Protein AF-A0A2D8ABL8-F1 (afdb_monomer_lite)

Radius of gyration: 18.03 Å; chains: 1; bounding box: 54×37×44 Å

pLDDT: mean 76.48, std 22.26, range [27.64, 97.69]

Structure (mmCIF, N/CA/C/O backbone):
data_AF-A0A2D8ABL8-F1
#
_entry.id   AF-A0A2D8ABL8-F1
#
loop_
_atom_site.group_PDB
_atom_site.id
_atom_site.type_symbol
_atom_site.label_atom_id
_atom_site.label_alt_id
_atom_site.label_comp_id
_atom_site.label_asym_id
_atom_site.label_entity_id
_atom_site.label_seq_id
_atom_site.pdbx_PDB_ins_code
_atom_site.Cartn_x
_atom_site.Cartn_y
_atom_site.Cartn_z
_atom_site.occupancy
_atom_site.B_iso_or_equiv
_atom_site.auth_seq_id
_atom_site.auth_comp_id
_atom_site.auth_asym_id
_atom_site.auth_atom_id
_atom_site.pdbx_PDB_model_num
ATOM 1 N N . MET A 1 1 ? -38.623 -22.034 -26.836 1.00 38.09 1 MET A N 1
ATOM 2 C CA . MET A 1 1 ? -37.679 -22.675 -27.778 1.00 38.09 1 MET A CA 1
ATOM 3 C C . MET A 1 1 ? -36.487 -21.739 -27.942 1.00 38.09 1 MET A C 1
ATOM 5 O O . MET A 1 1 ? -36.683 -20.568 -28.228 1.00 38.09 1 MET A O 1
ATOM 9 N N . ARG A 1 2 ? -35.293 -22.227 -27.589 1.00 33.94 2 ARG A N 1
ATOM 10 C CA . ARG A 1 2 ? -34.013 -21.502 -27.510 1.00 33.94 2 ARG A CA 1
ATOM 11 C C . ARG A 1 2 ? -33.565 -20.959 -28.871 1.00 33.94 2 ARG A C 1
ATOM 13 O O . ARG A 1 2 ? -33.584 -21.723 -29.829 1.00 33.94 2 ARG A O 1
ATOM 20 N N . ARG A 1 3 ? -32.949 -19.770 -28.875 1.00 29.81 3 ARG A N 1
ATOM 21 C CA . ARG A 1 3 ? -31.550 -19.603 -29.320 1.00 29.81 3 ARG A CA 1
ATOM 22 C C . ARG A 1 3 ? -30.995 -18.260 -28.830 1.00 29.81 3 ARG A C 1
ATOM 24 O O . ARG A 1 3 ? -31.169 -17.234 -29.469 1.00 29.81 3 ARG A O 1
ATOM 31 N N . VAL A 1 4 ? -30.335 -18.288 -27.672 1.00 35.16 4 VAL A N 1
ATOM 32 C CA . VAL A 1 4 ? -29.324 -17.284 -27.325 1.00 35.16 4 VAL A CA 1
ATOM 33 C C . VAL A 1 4 ? -28.101 -17.661 -28.148 1.00 35.16 4 VAL A C 1
ATOM 35 O O . VAL A 1 4 ? -27.559 -18.756 -27.998 1.00 35.16 4 VAL A O 1
ATOM 38 N N . MET A 1 5 ? -27.765 -16.803 -29.101 1.00 30.88 5 MET A N 1
ATOM 39 C CA . MET A 1 5 ? -26.567 -16.897 -29.916 1.00 30.88 5 MET A CA 1
ATOM 40 C C . MET A 1 5 ? -25.397 -16.493 -29.018 1.00 30.88 5 MET A C 1
ATOM 42 O O . MET A 1 5 ? -25.282 -15.345 -28.605 1.00 30.88 5 MET A O 1
ATOM 46 N N . THR A 1 6 ? -24.605 -17.483 -28.620 1.00 40.62 6 THR A N 1
ATOM 47 C CA . THR A 1 6 ? -23.340 -17.314 -27.909 1.00 40.62 6 THR A CA 1
ATOM 48 C C . THR A 1 6 ? -22.343 -16.666 -28.862 1.00 40.62 6 THR A C 1
ATOM 50 O O . THR A 1 6 ? -21.884 -17.324 -29.796 1.00 40.62 6 THR A O 1
ATOM 53 N N . ASP A 1 7 ? -22.046 -15.391 -28.646 1.00 28.61 7 ASP A N 1
ATOM 54 C CA . ASP A 1 7 ? -20.970 -14.683 -29.335 1.00 28.61 7 ASP A CA 1
ATOM 55 C C . ASP A 1 7 ? -19.650 -14.914 -28.563 1.00 28.61 7 ASP A C 1
ATOM 57 O O . ASP A 1 7 ? -19.585 -14.576 -27.377 1.00 28.61 7 ASP A O 1
ATOM 61 N N . PRO A 1 8 ? -18.611 -15.541 -29.150 1.00 33.34 8 PRO A N 1
ATOM 62 C CA . PRO A 1 8 ? -17.385 -15.910 -28.440 1.00 33.34 8 PRO A CA 1
ATOM 63 C C . PRO A 1 8 ? -16.310 -14.803 -28.422 1.00 33.34 8 PRO A C 1
ATOM 65 O O . PRO A 1 8 ? -15.128 -15.095 -28.251 1.00 33.34 8 PRO A O 1
ATOM 68 N N . LEU A 1 9 ? -16.680 -13.527 -28.566 1.00 35.16 9 LEU A N 1
ATOM 69 C CA . LEU A 1 9 ? -15.717 -12.423 -28.713 1.00 35.16 9 LEU A CA 1
ATOM 70 C C . LEU A 1 9 ? -15.147 -11.833 -27.408 1.00 35.16 9 LEU A C 1
ATOM 72 O O . LEU A 1 9 ? -14.333 -10.917 -27.467 1.00 35.16 9 LEU A O 1
ATOM 76 N N . PHE A 1 10 ? -15.472 -12.385 -26.236 1.00 35.75 10 PHE A N 1
ATOM 77 C CA . PHE A 1 10 ? -14.812 -12.031 -24.966 1.00 35.75 10 PHE A CA 1
ATOM 78 C C . PHE A 1 10 ? -13.784 -13.090 -24.540 1.00 35.75 10 PHE A C 1
ATOM 80 O O . PHE A 1 10 ? -13.781 -13.592 -23.418 1.00 35.75 10 PHE A O 1
ATOM 87 N N . GLY A 1 11 ? -12.890 -13.446 -25.463 1.00 27.64 11 GLY A N 1
ATOM 88 C CA . GLY A 1 11 ? -11.658 -14.163 -25.152 1.00 27.64 11 GLY A CA 1
ATOM 89 C C . GLY A 1 11 ? -10.587 -13.188 -24.661 1.00 27.64 11 GLY A C 1
ATOM 90 O O . GLY A 1 11 ? -10.065 -12.408 -25.448 1.00 27.64 11 GLY A O 1
ATOM 91 N N . SER A 1 12 ? -10.282 -13.229 -23.361 1.00 38.25 12 SER A N 1
ATOM 92 C CA . SER A 1 12 ? -9.028 -12.769 -22.734 1.00 38.25 12 SER A CA 1
ATOM 93 C C . SER A 1 12 ? -8.327 -11.564 -23.388 1.00 38.25 12 SER A C 1
ATOM 95 O O . SER A 1 12 ? -7.265 -11.710 -24.000 1.00 38.25 12 SER A O 1
ATOM 97 N N . VAL A 1 13 ? -8.854 -10.354 -23.198 1.00 30.75 13 VAL A N 1
ATOM 98 C CA . VAL A 1 13 ? -8.038 -9.146 -23.381 1.00 30.75 13 VAL A CA 1
ATOM 99 C C . VAL A 1 13 ? -7.100 -9.059 -22.178 1.00 30.75 13 VAL A C 1
ATOM 101 O O . VAL A 1 13 ? -7.478 -8.576 -21.114 1.00 30.75 13 VAL A O 1
ATOM 104 N N . ARG A 1 14 ? -5.874 -9.574 -22.323 1.00 35.66 14 ARG A N 1
ATOM 105 C CA . ARG A 1 14 ? -4.778 -9.204 -21.421 1.00 35.66 14 ARG A CA 1
ATOM 106 C C . ARG A 1 14 ? -4.477 -7.731 -21.686 1.00 35.66 14 ARG A C 1
ATOM 108 O O . ARG A 1 14 ? -3.890 -7.404 -22.715 1.00 35.66 14 ARG A O 1
ATOM 115 N N . TYR A 1 15 ? -4.911 -6.846 -20.795 1.00 34.06 15 TYR A N 1
ATOM 116 C CA . TYR A 1 15 ? -4.364 -5.495 -20.760 1.00 34.06 15 TYR A CA 1
ATOM 117 C C . TYR A 1 15 ? -2.888 -5.603 -20.369 1.00 34.06 15 TYR A C 1
ATOM 119 O O . TYR A 1 15 ? -2.563 -6.129 -19.312 1.00 34.06 15 TYR A O 1
ATOM 127 N N . GLY A 1 16 ? -2.006 -5.161 -21.261 1.00 39.22 16 GLY A N 1
ATOM 128 C CA . GLY A 1 16 ? -0.570 -5.108 -21.022 1.00 39.22 16 GLY A CA 1
ATOM 129 C C . GLY A 1 16 ? 0.200 -4.997 -22.336 1.00 39.22 16 GLY A C 1
ATOM 130 O O . GLY A 1 16 ? 0.408 -6.021 -22.992 1.00 39.22 16 GLY A O 1
ATOM 131 N N . PRO A 1 17 ? 0.619 -3.795 -22.776 1.00 38.62 17 PRO A N 1
ATOM 132 C CA . PRO A 1 17 ? 1.622 -3.710 -23.828 1.00 38.62 17 PRO A CA 1
ATOM 133 C C . PRO A 1 17 ? 2.875 -4.458 -23.353 1.00 38.62 17 PRO A C 1
ATOM 135 O O . PRO A 1 17 ? 3.356 -4.213 -22.251 1.00 38.62 17 PRO A O 1
ATOM 138 N N . LYS A 1 18 ? 3.422 -5.368 -24.171 1.00 42.59 18 LYS A N 1
ATOM 139 C CA . LYS A 1 18 ? 4.787 -5.874 -23.958 1.00 42.59 18 LYS A CA 1
ATOM 140 C C . LYS A 1 18 ? 5.743 -4.695 -24.139 1.00 42.59 18 LYS A C 1
ATOM 142 O O . LYS A 1 18 ? 6.150 -4.386 -25.257 1.00 42.59 18 LYS A O 1
ATOM 147 N N . LEU A 1 19 ? 6.038 -4.000 -23.049 1.00 48.97 19 LEU A N 1
ATOM 148 C CA . LEU A 1 19 ? 6.975 -2.889 -23.026 1.00 48.97 19 LEU A CA 1
ATOM 149 C C . LEU A 1 19 ? 8.398 -3.454 -22.991 1.00 48.97 19 LEU A C 1
ATOM 151 O O . LEU A 1 19 ? 8.711 -4.348 -22.205 1.00 48.97 19 LEU A O 1
ATOM 155 N N . ASN A 1 20 ? 9.265 -2.931 -23.856 1.00 43.19 20 ASN A N 1
ATOM 156 C CA . ASN A 1 20 ? 10.706 -3.169 -23.776 1.00 43.19 20 ASN A CA 1
ATOM 157 C C . ASN A 1 20 ? 11.275 -2.552 -22.472 1.00 43.19 20 ASN A C 1
ATOM 159 O O . ASN A 1 20 ? 10.614 -1.699 -21.880 1.00 43.19 20 ASN A O 1
ATOM 163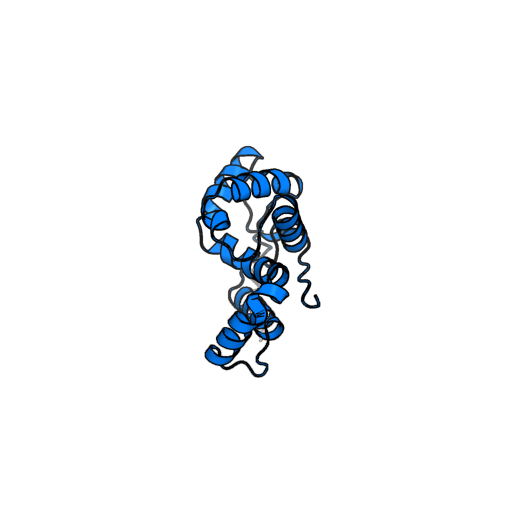 N N . PRO A 1 21 ? 12.489 -2.922 -22.019 1.00 48.53 21 PRO A N 1
ATOM 164 C CA . PRO A 1 21 ? 13.029 -2.458 -20.733 1.00 48.53 21 PRO A CA 1
ATOM 165 C C . PRO A 1 21 ? 13.010 -0.925 -20.565 1.00 48.53 21 PRO A C 1
ATOM 167 O O . PRO A 1 21 ? 12.605 -0.414 -19.527 1.00 48.53 21 PRO A O 1
ATOM 170 N N . GLY A 1 22 ? 13.332 -0.171 -21.626 1.00 44.53 22 GLY A N 1
ATOM 171 C CA . GLY A 1 22 ? 13.246 1.298 -21.616 1.00 44.53 22 GLY A CA 1
ATOM 172 C C . GLY A 1 22 ? 11.815 1.856 -21.646 1.00 44.53 22 GLY A C 1
ATOM 173 O O . GLY A 1 22 ? 11.548 2.910 -21.078 1.00 44.53 22 GLY A O 1
ATOM 174 N N . GLY A 1 23 ? 10.872 1.149 -22.270 1.00 50.97 23 GLY A N 1
ATOM 175 C CA . GLY A 1 23 ? 9.453 1.502 -22.295 1.00 50.97 23 GLY A CA 1
ATOM 176 C C . GLY A 1 23 ? 8.754 1.221 -20.970 1.00 50.97 23 GLY A C 1
ATOM 177 O O . GLY A 1 23 ? 7.825 1.944 -20.626 1.00 50.97 23 GLY A O 1
ATOM 178 N N . GLN A 1 24 ? 9.227 0.236 -20.199 1.00 57.16 24 GLN A N 1
ATOM 179 C CA . GLN A 1 24 ? 8.778 0.013 -18.825 1.00 57.16 24 GLN A CA 1
ATOM 180 C C . GLN A 1 24 ? 9.186 1.189 -17.946 1.00 57.16 24 GLN A C 1
ATOM 182 O O . GLN A 1 24 ? 8.322 1.743 -17.287 1.00 57.16 24 GLN A O 1
ATOM 187 N N . ALA A 1 25 ? 10.438 1.653 -18.005 1.00 51.00 25 ALA A N 1
ATOM 188 C CA . ALA A 1 25 ? 10.886 2.815 -17.231 1.00 51.00 25 ALA A CA 1
ATOM 189 C C . ALA A 1 25 ? 10.092 4.102 -17.549 1.00 51.00 25 ALA A C 1
ATOM 191 O O . ALA A 1 25 ? 9.710 4.832 -16.637 1.00 51.00 25 ALA A O 1
ATOM 192 N N . VAL A 1 26 ? 9.778 4.358 -18.826 1.00 49.84 26 VAL A N 1
ATOM 193 C CA . VAL A 1 26 ? 8.962 5.517 -19.247 1.00 49.84 26 VAL A CA 1
ATOM 194 C C . VAL A 1 26 ? 7.490 5.355 -18.860 1.00 49.84 26 VAL A C 1
ATOM 196 O O . VAL A 1 26 ? 6.877 6.299 -18.360 1.00 49.84 26 VAL A O 1
ATOM 199 N N . PHE A 1 27 ? 6.915 4.161 -19.047 1.00 54.91 27 PHE A N 1
ATOM 200 C CA . PHE A 1 27 ? 5.570 3.850 -18.565 1.00 54.91 27 PHE A CA 1
ATOM 201 C C . PHE A 1 27 ? 5.499 3.972 -17.050 1.00 54.91 27 PHE A C 1
ATOM 203 O O . PHE A 1 27 ? 4.513 4.483 -16.560 1.00 54.91 27 PHE A O 1
ATOM 210 N N . LEU A 1 28 ? 6.540 3.577 -16.320 1.00 54.53 28 LEU A N 1
ATOM 211 C CA . LEU A 1 28 ? 6.632 3.681 -14.872 1.00 54.53 28 LEU A CA 1
ATOM 212 C C . LEU A 1 28 ? 6.760 5.127 -14.419 1.00 54.53 28 LEU A C 1
ATOM 214 O O . LEU A 1 28 ? 5.986 5.508 -13.560 1.00 54.53 28 LEU A O 1
ATOM 218 N N . GLN A 1 29 ? 7.616 5.963 -15.015 1.00 51.84 29 GLN A N 1
ATOM 219 C CA . GLN A 1 29 ? 7.607 7.403 -14.713 1.00 51.84 29 GLN A CA 1
ATOM 220 C C . GLN A 1 29 ? 6.221 8.007 -14.959 1.00 51.84 29 GLN A C 1
ATOM 222 O O . GLN A 1 29 ? 5.671 8.684 -14.096 1.00 51.84 29 GLN A O 1
ATOM 227 N N . SER A 1 30 ? 5.607 7.703 -16.105 1.00 44.38 30 SER A N 1
ATOM 228 C CA . SER A 1 30 ? 4.255 8.173 -16.403 1.00 44.38 30 SER A CA 1
ATOM 229 C C . SER A 1 30 ? 3.212 7.582 -15.449 1.00 44.38 30 SER A C 1
ATOM 231 O O . SER A 1 30 ? 2.278 8.283 -15.083 1.00 44.38 30 SER A O 1
ATOM 233 N N . ALA A 1 31 ? 3.345 6.318 -15.047 1.00 51.06 31 ALA A N 1
ATOM 234 C CA . ALA A 1 31 ? 2.373 5.595 -14.242 1.00 51.06 31 ALA A CA 1
ATOM 235 C C . ALA A 1 31 ? 2.466 5.984 -12.768 1.00 51.06 31 ALA A C 1
ATOM 237 O O . ALA A 1 31 ? 1.418 6.176 -12.162 1.00 51.06 31 ALA A O 1
ATOM 238 N N . TYR A 1 32 ? 3.675 6.174 -12.232 1.00 49.47 32 TYR A N 1
ATOM 239 C CA . TYR A 1 32 ? 3.947 6.743 -10.908 1.00 49.47 32 TYR A CA 1
ATOM 240 C C . TYR A 1 32 ? 3.333 8.140 -10.763 1.00 49.47 32 TYR A C 1
ATOM 242 O O . TYR A 1 32 ? 2.785 8.460 -9.714 1.00 49.47 32 TYR A O 1
ATOM 250 N N . HIS A 1 33 ? 3.323 8.938 -11.838 1.00 49.97 33 HIS A N 1
ATOM 251 C CA . HIS A 1 33 ? 2.598 10.212 -11.876 1.00 49.97 33 HIS A CA 1
ATOM 252 C C . HIS A 1 33 ? 1.084 10.073 -12.149 1.00 49.97 33 HIS A C 1
ATOM 254 O O . HIS A 1 33 ? 0.349 11.051 -12.021 1.00 49.97 33 HIS A O 1
ATOM 260 N N . THR A 1 34 ? 0.578 8.890 -12.520 1.00 64.38 34 THR A N 1
ATOM 261 C CA . THR A 1 34 ? -0.860 8.657 -12.760 1.00 64.38 34 THR A CA 1
ATOM 262 C C . THR A 1 34 ? -1.546 7.965 -11.579 1.00 64.38 34 THR A C 1
ATOM 264 O O . THR A 1 34 ? -0.951 7.197 -10.829 1.00 64.38 34 THR A O 1
ATOM 267 N N . GLY A 1 35 ? -2.862 8.152 -11.452 1.00 73.31 35 GLY A N 1
ATOM 268 C CA . GLY A 1 35 ? -3.653 7.531 -10.383 1.00 73.31 35 GLY A CA 1
ATOM 269 C C . GLY A 1 35 ? -3.670 5.993 -10.377 1.00 73.31 35 GLY A C 1
ATOM 270 O O . GLY A 1 35 ? -3.987 5.409 -9.343 1.00 73.31 35 GLY A O 1
ATOM 271 N N . LEU A 1 36 ? -3.318 5.323 -11.484 1.00 82.81 36 LEU A N 1
ATOM 272 C CA . LEU A 1 36 ? -3.388 3.860 -11.578 1.00 82.81 36 LEU A CA 1
ATOM 273 C C . LEU A 1 36 ? -2.285 3.164 -10.770 1.00 82.81 36 LEU A C 1
ATOM 275 O O . LEU A 1 36 ? -2.592 2.246 -10.012 1.00 82.81 36 LEU A O 1
ATOM 279 N N . ALA A 1 37 ? -1.024 3.600 -10.882 1.00 81.25 37 ALA A N 1
ATOM 280 C CA . ALA A 1 37 ? 0.054 3.000 -10.089 1.00 81.25 37 ALA A CA 1
ATOM 281 C C . ALA A 1 37 ? -0.180 3.231 -8.594 1.00 81.25 37 ALA A C 1
ATOM 283 O O . ALA A 1 37 ? -0.045 2.302 -7.801 1.00 81.25 37 ALA A O 1
ATOM 284 N N . ASN A 1 38 ? -0.638 4.433 -8.228 1.00 82.81 38 ASN A N 1
ATOM 285 C CA . ASN A 1 38 ? -1.015 4.751 -6.854 1.00 82.81 38 ASN A CA 1
ATOM 286 C C . ASN A 1 38 ? -2.120 3.821 -6.346 1.00 82.81 38 ASN A C 1
ATOM 288 O O . ASN A 1 38 ? -2.000 3.282 -5.250 1.00 82.81 38 ASN A O 1
ATOM 292 N N . ALA A 1 39 ? -3.155 3.556 -7.147 1.00 89.00 39 ALA A N 1
ATOM 293 C CA . ALA A 1 39 ? -4.216 2.630 -6.759 1.00 89.00 39 ALA A CA 1
ATOM 294 C C . ALA A 1 39 ? -3.709 1.190 -6.547 1.00 89.00 39 ALA A C 1
ATOM 296 O O . ALA A 1 39 ? -4.173 0.504 -5.635 1.00 89.00 39 ALA A O 1
ATOM 297 N N . VAL A 1 40 ? -2.742 0.725 -7.346 1.00 91.56 40 VAL A N 1
ATOM 298 C CA . VAL A 1 40 ? -2.143 -0.609 -7.169 1.00 91.56 40 VAL A CA 1
ATOM 299 C C . VAL A 1 40 ? -1.2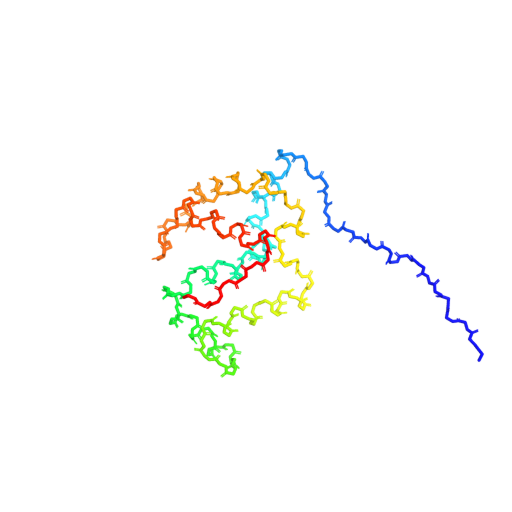19 -0.658 -5.951 1.00 91.56 40 VAL A C 1
ATOM 301 O O . VAL A 1 40 ? -1.302 -1.603 -5.171 1.00 91.56 40 VAL A O 1
ATOM 304 N N . LEU A 1 41 ? -0.380 0.356 -5.743 1.00 90.88 41 LEU A N 1
ATOM 305 C CA . LEU A 1 41 ? 0.634 0.365 -4.685 1.00 90.88 41 LEU A CA 1
ATOM 306 C C . LEU A 1 41 ? 0.079 0.701 -3.293 1.00 90.88 41 LEU A C 1
ATOM 308 O O . LEU A 1 41 ? 0.633 0.236 -2.295 1.00 90.88 41 LEU A O 1
ATOM 312 N N . LEU A 1 42 ? -1.006 1.477 -3.206 1.00 92.31 42 LEU A N 1
ATOM 313 C CA . LEU A 1 42 ? -1.498 2.044 -1.946 1.00 92.31 42 LEU A CA 1
ATOM 314 C C . LEU A 1 42 ? -1.714 1.005 -0.826 1.00 92.31 42 LEU A C 1
ATOM 316 O O . LEU A 1 42 ? -1.207 1.247 0.270 1.00 92.31 42 LEU A O 1
ATOM 320 N N . PRO A 1 43 ? -2.362 -0.161 -1.043 1.00 95.00 43 PRO A N 1
ATOM 321 C CA . PRO A 1 43 ? -2.533 -1.152 0.025 1.00 95.00 43 PRO A CA 1
ATOM 322 C C . PRO A 1 43 ? -1.204 -1.660 0.598 1.00 95.00 43 PRO A C 1
ATOM 324 O O . PRO A 1 43 ? -1.080 -1.841 1.806 1.00 95.00 43 PRO A O 1
ATOM 327 N N . TYR A 1 44 ? -0.190 -1.836 -0.254 1.00 94.81 44 TYR A N 1
ATOM 328 C CA . TYR A 1 44 ? 1.131 -2.328 0.146 1.00 94.81 44 TYR A CA 1
ATOM 329 C C . TYR A 1 44 ? 1.926 -1.268 0.912 1.00 94.81 44 TYR A C 1
ATOM 331 O O . TYR A 1 44 ? 2.577 -1.583 1.907 1.00 94.81 44 TYR A O 1
ATOM 339 N N . VAL A 1 45 ? 1.836 -0.004 0.487 1.00 91.69 45 VAL A N 1
ATOM 340 C CA . VAL A 1 45 ? 2.469 1.129 1.180 1.00 91.69 45 VAL A CA 1
ATOM 341 C C . VAL A 1 45 ? 1.853 1.333 2.563 1.00 91.69 45 VAL A C 1
ATOM 343 O O . VAL A 1 45 ? 2.581 1.530 3.535 1.00 91.69 45 VAL A O 1
ATOM 346 N N . LEU A 1 46 ? 0.522 1.285 2.666 1.00 92.88 46 LEU A N 1
ATOM 347 C CA . LEU A 1 46 ? -0.172 1.443 3.944 1.00 92.88 46 LEU A CA 1
ATOM 348 C C . LEU A 1 46 ? 0.127 0.285 4.892 1.00 92.88 46 LEU A C 1
ATOM 350 O O . LEU A 1 46 ? 0.389 0.537 6.061 1.00 92.88 46 LEU A O 1
ATOM 354 N N . ALA A 1 47 ? 0.167 -0.950 4.386 1.00 93.56 47 ALA A N 1
ATOM 355 C CA . ALA A 1 47 ? 0.578 -2.115 5.164 1.00 93.56 47 ALA A CA 1
ATOM 356 C C . ALA A 1 47 ? 2.011 -1.969 5.698 1.00 93.56 47 ALA A C 1
ATOM 358 O O . ALA A 1 47 ? 2.243 -2.152 6.887 1.00 93.56 47 ALA A O 1
ATOM 359 N N . PHE A 1 48 ? 2.960 -1.548 4.854 1.00 91.25 48 PHE A N 1
ATOM 360 C CA . PHE A 1 48 ? 4.348 -1.323 5.271 1.00 91.25 48 PHE A CA 1
ATOM 361 C C . PHE A 1 48 ? 4.476 -0.238 6.351 1.00 91.25 48 PHE A C 1
ATOM 363 O O . PHE A 1 48 ? 5.280 -0.362 7.270 1.00 91.25 48 PHE A O 1
ATOM 370 N N . LYS A 1 49 ? 3.691 0.841 6.248 1.00 89.88 49 LYS A N 1
ATOM 371 C CA . LYS A 1 49 ? 3.758 1.979 7.178 1.00 89.88 49 LYS A CA 1
ATOM 372 C C . LYS A 1 49 ? 2.838 1.835 8.388 1.00 89.88 49 LYS A C 1
ATOM 374 O O . LYS A 1 49 ? 2.897 2.702 9.259 1.00 89.88 49 LYS A O 1
ATOM 379 N N . ARG A 1 50 ? 1.999 0.794 8.442 1.00 91.00 50 ARG A N 1
ATOM 380 C CA . ARG A 1 50 ? 0.837 0.685 9.336 1.00 91.00 50 ARG A CA 1
ATOM 381 C C . ARG A 1 50 ? 1.168 1.064 10.776 1.00 91.00 50 ARG A C 1
ATOM 383 O O . ARG A 1 50 ? 0.584 2.014 11.287 1.00 91.00 50 ARG A O 1
ATOM 390 N N . ALA A 1 51 ? 2.163 0.410 11.376 1.00 90.19 51 ALA A N 1
ATOM 391 C CA . ALA A 1 51 ? 2.569 0.649 12.761 1.00 90.19 51 ALA A CA 1
ATOM 392 C C . ALA A 1 51 ? 2.871 2.130 13.075 1.00 90.19 51 ALA A C 1
ATOM 394 O O . ALA A 1 51 ? 2.574 2.609 14.165 1.00 90.19 51 ALA A O 1
ATOM 395 N N . ALA A 1 52 ? 3.414 2.884 12.114 1.00 90.12 52 ALA A N 1
ATOM 396 C CA . ALA A 1 52 ? 3.755 4.295 12.287 1.00 90.12 52 ALA A CA 1
ATOM 397 C C . ALA A 1 52 ? 2.595 5.264 11.989 1.00 90.12 52 ALA A C 1
ATOM 399 O O . ALA A 1 52 ? 2.690 6.449 12.314 1.00 90.12 52 ALA A O 1
ATOM 400 N N . ILE A 1 53 ? 1.523 4.802 11.337 1.00 91.06 53 ILE A N 1
ATOM 401 C CA . ILE A 1 53 ? 0.379 5.639 10.935 1.00 91.06 53 ILE A CA 1
ATOM 402 C C . ILE A 1 53 ? -0.967 5.122 11.453 1.00 91.06 53 ILE A C 1
ATOM 404 O O . ILE A 1 53 ? -2.002 5.617 11.009 1.00 91.06 53 ILE A O 1
ATOM 408 N N . GLU A 1 54 ? -0.973 4.167 12.385 1.00 94.19 54 GLU A N 1
ATOM 409 C CA . GLU A 1 54 ? -2.190 3.488 12.848 1.00 94.19 54 GLU A CA 1
ATOM 410 C C . GLU A 1 54 ? -3.248 4.483 13.341 1.00 94.19 54 GLU A C 1
ATOM 412 O O . GLU A 1 54 ? -4.390 4.416 12.910 1.00 94.19 54 GLU A O 1
ATOM 417 N N . GLU A 1 55 ? -2.867 5.492 14.130 1.00 94.56 55 GLU A N 1
ATOM 418 C CA . GLU A 1 55 ? -3.795 6.528 14.613 1.00 94.56 55 GLU A CA 1
ATOM 419 C C . GLU A 1 55 ? -4.472 7.304 13.463 1.00 94.56 55 GLU A C 1
ATOM 421 O O . GLU A 1 55 ? -5.678 7.586 13.483 1.00 94.56 55 GLU A O 1
ATOM 426 N N . LYS A 1 56 ? -3.712 7.609 12.403 1.00 94.69 56 LYS A N 1
ATOM 427 C CA . LYS A 1 56 ? -4.248 8.262 11.201 1.00 94.69 56 LYS A CA 1
ATOM 428 C C . LYS A 1 56 ? -5.199 7.329 10.457 1.00 94.69 56 LYS A C 1
ATOM 430 O O . LYS A 1 56 ? -6.243 7.778 9.988 1.00 94.69 56 LYS A O 1
ATOM 435 N N . LEU A 1 57 ? -4.869 6.042 10.365 1.00 95.62 57 LEU A N 1
ATOM 436 C CA . LEU A 1 57 ? -5.738 5.052 9.733 1.00 95.62 57 LEU A CA 1
ATOM 437 C C . LEU A 1 57 ? -7.018 4.812 10.542 1.00 95.62 57 LEU A C 1
ATOM 439 O O . LEU A 1 57 ? -8.089 4.776 9.951 1.00 95.62 57 LEU A O 1
ATOM 443 N N . THR A 1 58 ? -6.956 4.770 11.873 1.00 96.50 58 THR A N 1
ATOM 444 C CA . THR A 1 58 ? -8.135 4.734 12.755 1.00 96.50 58 THR A CA 1
ATOM 445 C C . THR A 1 58 ? -9.047 5.941 12.530 1.00 96.50 58 THR A C 1
ATOM 447 O O . THR A 1 58 ? -10.275 5.806 12.465 1.00 96.50 58 THR A O 1
ATOM 450 N N . THR A 1 59 ? -8.462 7.127 12.342 1.00 97.50 59 THR A N 1
ATOM 451 C CA . THR A 1 59 ? -9.221 8.333 11.982 1.00 97.50 59 THR A CA 1
ATOM 452 C C . THR A 1 59 ? -9.920 8.155 10.632 1.00 97.50 59 THR A C 1
ATOM 454 O O . THR A 1 59 ? -11.120 8.407 10.517 1.00 97.50 59 THR A O 1
ATOM 457 N N . ILE A 1 60 ? -9.212 7.645 9.620 1.00 97.25 60 ILE A N 1
ATOM 458 C CA . ILE A 1 60 ? -9.780 7.355 8.294 1.00 97.25 60 ILE A CA 1
ATOM 459 C C . ILE A 1 60 ? -10.897 6.302 8.382 1.00 97.25 60 ILE A C 1
ATOM 461 O O . ILE A 1 60 ? -11.966 6.511 7.816 1.00 97.25 60 ILE A O 1
ATOM 465 N N . ALA A 1 61 ? -10.711 5.214 9.132 1.00 97.62 61 ALA A N 1
ATOM 466 C CA . ALA A 1 61 ? -11.728 4.180 9.346 1.00 97.62 61 ALA A CA 1
ATOM 467 C C . ALA A 1 61 ? -12.997 4.742 10.008 1.00 97.62 61 ALA A C 1
ATOM 469 O O . ALA A 1 61 ? -14.126 4.337 9.706 1.00 97.62 61 ALA A O 1
ATOM 470 N N . SER A 1 62 ? -12.824 5.711 10.908 1.00 96.94 62 SER A N 1
ATOM 471 C CA . SER A 1 62 ? -13.928 6.433 11.539 1.00 96.94 62 SER A CA 1
ATOM 472 C C . SER A 1 62 ? -14.688 7.285 10.526 1.00 96.94 62 SER A C 1
ATOM 474 O O . SER A 1 62 ? -15.908 7.158 10.439 1.00 96.94 62 SER A O 1
ATOM 476 N N . LEU A 1 63 ? -13.975 8.060 9.704 1.00 97.69 63 LEU A N 1
ATOM 477 C CA . LEU A 1 63 ? -14.556 8.901 8.651 1.00 97.69 63 LEU A CA 1
ATOM 478 C C . LEU A 1 63 ? -15.273 8.094 7.561 1.00 97.69 63 LEU A C 1
ATOM 480 O O . LEU A 1 63 ? -16.334 8.497 7.095 1.00 97.69 63 LEU A O 1
ATOM 484 N N . LEU A 1 64 ? -14.726 6.938 7.186 1.00 96.75 64 LEU A N 1
ATOM 485 C CA . LEU A 1 64 ? -15.336 6.007 6.232 1.00 96.75 64 LEU A CA 1
ATOM 486 C C . LEU A 1 64 ? -16.494 5.196 6.835 1.00 96.75 64 LEU A C 1
ATOM 488 O O . LEU A 1 64 ? -17.114 4.398 6.135 1.00 96.75 64 LEU A O 1
ATOM 492 N N . ASN A 1 65 ? -16.785 5.385 8.125 1.00 97.38 65 ASN A N 1
ATOM 493 C CA . ASN A 1 65 ? -17.794 4.646 8.872 1.00 97.38 65 ASN A CA 1
ATOM 494 C C . ASN A 1 65 ? -17.640 3.111 8.774 1.00 97.38 65 ASN A C 1
ATOM 496 O O . ASN A 1 65 ? -18.626 2.384 8.668 1.00 97.38 65 ASN A O 1
ATOM 500 N N . LEU A 1 66 ? -16.398 2.613 8.817 1.00 97.44 66 LEU A N 1
ATOM 501 C CA . LEU A 1 66 ? -16.119 1.172 8.796 1.00 97.44 66 LEU A CA 1
ATOM 502 C C . LEU A 1 66 ? -16.546 0.498 10.115 1.00 97.44 66 LEU A C 1
ATOM 504 O O . LEU A 1 66 ? -16.519 1.168 11.148 1.00 97.44 66 LEU A O 1
ATOM 508 N N . PRO A 1 67 ? -16.925 -0.792 10.122 1.00 96.06 67 PRO A N 1
ATOM 509 C CA . PRO A 1 67 ? -17.276 -1.497 11.359 1.00 96.06 67 PRO A CA 1
ATOM 510 C C . PRO A 1 67 ? -16.125 -1.497 12.371 1.00 96.06 67 PRO A C 1
ATOM 512 O O . PRO A 1 67 ? -16.304 -1.085 13.514 1.00 96.06 67 PRO A O 1
ATOM 515 N N . GLU A 1 68 ? -14.934 -1.864 11.903 1.00 96.50 68 GLU A N 1
ATOM 516 C CA . GLU A 1 68 ? -13.699 -1.837 12.679 1.00 96.50 68 GLU A CA 1
ATOM 517 C C . GLU A 1 68 ? -12.965 -0.506 12.473 1.00 96.50 68 GLU A C 1
ATOM 519 O O . GLU A 1 68 ? -12.967 0.063 11.375 1.00 96.50 68 GLU A O 1
ATOM 524 N N . LYS A 1 69 ? -12.346 0.013 13.540 1.00 95.12 69 LYS A N 1
ATOM 525 C CA . LYS A 1 69 ? -11.676 1.327 13.561 1.00 95.12 69 LYS A CA 1
ATOM 526 C C . LYS A 1 69 ? -10.154 1.205 13.643 1.00 95.12 69 LYS A C 1
ATOM 528 O O . LYS A 1 69 ? -9.506 1.945 14.380 1.00 95.12 69 LYS A O 1
ATOM 533 N N . ASP A 1 70 ? -9.584 0.278 12.887 1.00 94.94 70 ASP A N 1
ATOM 534 C CA . ASP A 1 70 ? -8.144 0.031 12.839 1.00 94.94 70 ASP A CA 1
ATOM 535 C C . ASP A 1 70 ? -7.579 0.159 11.414 1.00 94.94 70 ASP A C 1
ATOM 537 O O . ASP A 1 70 ? -8.308 0.326 10.428 1.00 94.94 70 ASP A O 1
ATOM 541 N N . GLY A 1 71 ? -6.252 0.124 11.300 1.00 94.06 71 GLY A N 1
ATOM 542 C CA . GLY A 1 71 ? -5.573 0.224 10.014 1.00 94.06 71 GLY A CA 1
ATOM 543 C C . GLY A 1 71 ? -5.816 -0.966 9.090 1.00 94.06 71 GLY A C 1
ATOM 544 O O . GLY A 1 71 ? -5.884 -0.783 7.871 1.00 94.06 71 GLY A O 1
ATOM 545 N N . ALA A 1 72 ? -6.013 -2.165 9.645 1.00 94.88 72 ALA A N 1
ATOM 546 C CA . ALA A 1 72 ? -6.320 -3.358 8.861 1.00 94.88 72 ALA A CA 1
ATOM 547 C C . ALA A 1 72 ? -7.648 -3.203 8.108 1.00 94.88 72 ALA A C 1
ATOM 549 O O . ALA A 1 72 ? -7.716 -3.507 6.915 1.00 94.88 72 ALA A O 1
ATOM 550 N N . ALA A 1 73 ? -8.671 -2.652 8.763 1.00 96.06 73 ALA A N 1
ATOM 551 C CA . ALA A 1 73 ? -9.972 -2.386 8.167 1.00 96.06 73 ALA A CA 1
ATOM 552 C C . ALA A 1 73 ? -9.883 -1.421 6.978 1.00 96.06 73 ALA A C 1
ATOM 554 O O . ALA A 1 73 ? -10.526 -1.643 5.950 1.00 96.06 73 ALA A O 1
ATOM 555 N N . VAL A 1 74 ? -9.050 -0.376 7.074 1.00 97.19 74 VAL A N 1
ATOM 556 C CA . VAL A 1 74 ? -8.826 0.567 5.964 1.00 97.19 74 VAL A CA 1
ATOM 557 C C . VAL A 1 74 ? -8.136 -0.120 4.790 1.00 97.19 74 VAL A C 1
ATOM 559 O O . VAL A 1 74 ? -8.568 0.036 3.649 1.00 97.19 74 VAL A O 1
ATOM 562 N N . ILE A 1 75 ? -7.081 -0.897 5.047 1.00 96.44 75 ILE A N 1
ATOM 563 C CA . ILE A 1 75 ? -6.341 -1.611 3.996 1.00 96.44 75 ILE A CA 1
ATOM 564 C C . ILE A 1 75 ? -7.255 -2.616 3.283 1.00 96.44 75 ILE A C 1
ATOM 566 O O . ILE A 1 75 ? -7.245 -2.691 2.049 1.00 96.44 75 ILE A O 1
ATOM 570 N N . LEU A 1 76 ? -8.084 -3.343 4.038 1.00 96.06 76 LEU A N 1
ATOM 571 C CA . LEU A 1 76 ? -9.089 -4.246 3.486 1.00 96.06 76 LEU A CA 1
ATOM 572 C C . LEU A 1 76 ? -10.095 -3.482 2.619 1.00 96.06 76 LEU A C 1
ATOM 574 O O . LEU A 1 76 ? -10.301 -3.842 1.462 1.00 96.06 76 LEU A O 1
ATOM 578 N N . TRP A 1 77 ? -10.651 -2.382 3.133 1.00 97.25 77 TRP A N 1
ATOM 579 C CA . TRP A 1 77 ? -11.608 -1.555 2.400 1.00 97.25 77 TRP A CA 1
ATOM 580 C C . TRP A 1 77 ? -11.032 -1.017 1.080 1.00 97.25 77 TRP A C 1
ATOM 582 O O . TRP A 1 77 ? -11.701 -1.087 0.049 1.00 97.25 77 TRP A O 1
ATOM 592 N N . ILE A 1 78 ? -9.778 -0.543 1.068 1.00 95.94 78 ILE A N 1
ATOM 593 C CA . ILE A 1 78 ? -9.100 -0.087 -0.160 1.00 95.94 78 ILE A CA 1
ATOM 594 C C . ILE A 1 78 ? -8.906 -1.256 -1.133 1.00 95.94 78 ILE A C 1
ATOM 596 O O . ILE A 1 78 ? -9.121 -1.100 -2.336 1.00 95.94 78 ILE A O 1
ATOM 600 N N . THR A 1 79 ? -8.522 -2.431 -0.632 1.00 95.06 79 THR A N 1
ATOM 601 C CA . THR A 1 79 ? -8.318 -3.628 -1.461 1.00 95.06 79 THR A CA 1
ATOM 602 C C . THR A 1 79 ? -9.625 -4.074 -2.122 1.00 95.06 79 THR A C 1
ATOM 604 O O . THR A 1 79 ? -9.651 -4.368 -3.320 1.00 95.06 79 THR A O 1
ATOM 607 N N . GLU A 1 80 ? -10.733 -4.051 -1.380 1.00 95.44 80 GLU A N 1
ATOM 608 C CA . GLU A 1 80 ? -12.067 -4.322 -1.915 1.00 95.44 80 GLU A CA 1
ATOM 609 C C . GLU A 1 80 ? -12.528 -3.253 -2.910 1.00 95.44 80 GLU A C 1
ATOM 611 O O . GLU A 1 80 ? -13.096 -3.587 -3.951 1.00 95.44 80 GLU A O 1
ATOM 616 N N . LEU A 1 81 ? -12.289 -1.971 -2.614 1.00 95.12 81 LEU A N 1
ATOM 617 C CA . LEU A 1 81 ? -12.614 -0.866 -3.516 1.00 95.12 81 LEU A CA 1
ATOM 618 C C . LEU A 1 81 ? -11.882 -1.027 -4.849 1.00 95.12 81 LEU A C 1
ATOM 620 O O . LEU A 1 81 ? -12.501 -0.938 -5.907 1.00 95.12 81 LEU A O 1
ATOM 624 N N . ARG A 1 82 ? -10.583 -1.327 -4.801 1.00 93.94 82 ARG A N 1
ATOM 625 C CA . ARG A 1 82 ? -9.757 -1.580 -5.983 1.00 93.94 82 ARG A CA 1
ATOM 626 C C . ARG A 1 82 ? -10.328 -2.715 -6.838 1.00 93.94 82 ARG A C 1
ATOM 628 O O . ARG A 1 82 ? -10.467 -2.554 -8.048 1.00 93.94 82 ARG A O 1
ATOM 635 N N . SER A 1 83 ? -10.727 -3.818 -6.200 1.00 93.31 83 SER A N 1
ATOM 636 C CA . SER A 1 83 ? -11.366 -4.961 -6.866 1.00 93.31 83 SER A CA 1
ATOM 637 C C . SER A 1 83 ? -12.694 -4.579 -7.538 1.00 93.31 83 SER A C 1
ATOM 639 O O . SER A 1 83 ? -12.907 -4.888 -8.710 1.00 93.31 83 SER A O 1
ATOM 641 N N . LYS A 1 84 ? -13.558 -3.815 -6.852 1.00 96.06 84 LYS A N 1
ATOM 642 C CA . LYS A 1 84 ? -14.833 -3.311 -7.409 1.00 96.06 84 LYS A CA 1
ATOM 643 C C . LYS A 1 84 ? -14.634 -2.412 -8.632 1.00 96.06 84 LYS A C 1
ATOM 645 O O . LYS A 1 84 ? -15.495 -2.375 -9.505 1.00 96.06 84 LYS A O 1
ATOM 650 N N . LEU A 1 85 ? -13.509 -1.704 -8.694 1.00 93.88 85 LEU A N 1
ATOM 651 C CA . LEU A 1 85 ? -13.130 -0.843 -9.815 1.00 93.88 85 LEU A CA 1
ATOM 652 C C . LEU A 1 85 ? -12.384 -1.591 -10.934 1.00 93.88 85 LEU A C 1
ATOM 654 O O . LEU A 1 85 ? -11.945 -0.951 -11.886 1.00 93.88 85 LEU A O 1
ATOM 658 N N . ALA A 1 86 ? -12.234 -2.918 -10.833 1.00 92.88 86 ALA A N 1
ATOM 659 C CA . ALA A 1 86 ? -11.473 -3.748 -11.770 1.00 92.88 86 ALA A CA 1
ATOM 660 C C . ALA A 1 86 ? -10.023 -3.265 -11.981 1.00 92.88 86 ALA A C 1
ATOM 662 O O . ALA A 1 86 ? -9.445 -3.425 -13.056 1.00 92.88 86 ALA A O 1
ATOM 663 N N . ILE A 1 87 ? -9.433 -2.666 -10.945 1.00 90.56 87 ILE A N 1
ATOM 664 C CA . ILE A 1 87 ? -8.031 -2.256 -10.949 1.00 90.56 87 ILE A CA 1
ATOM 665 C C . ILE A 1 87 ? -7.171 -3.485 -10.602 1.00 90.56 87 ILE A C 1
ATOM 667 O O . ILE A 1 87 ? -7.487 -4.174 -9.626 1.00 90.56 87 ILE A O 1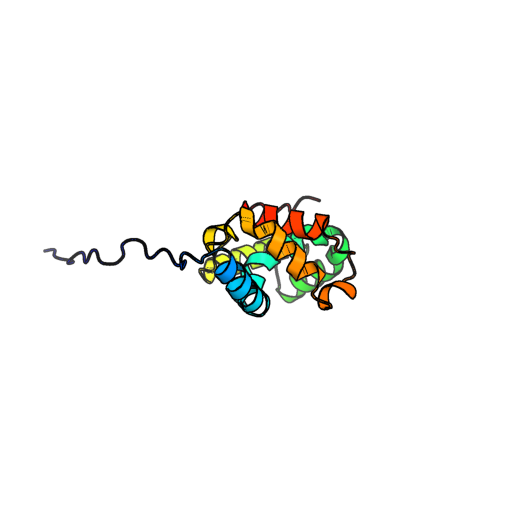
ATOM 671 N N . PRO A 1 88 ? -6.082 -3.750 -11.348 1.00 91.69 88 PRO A N 1
ATOM 672 C CA . PRO A 1 88 ? -5.161 -4.851 -11.073 1.00 91.69 88 PRO A CA 1
ATOM 673 C C . PRO A 1 88 ? -4.671 -4.893 -9.625 1.00 91.69 88 PRO A C 1
ATOM 675 O O . PRO A 1 88 ? -4.428 -3.860 -8.996 1.00 91.69 88 PRO A O 1
ATOM 678 N N . ALA A 1 89 ? -4.512 -6.096 -9.081 1.00 92.94 89 ALA A N 1
ATOM 679 C CA . ALA A 1 89 ? -4.093 -6.273 -7.700 1.00 92.94 89 ALA A CA 1
ATOM 680 C C . ALA A 1 89 ? -2.576 -6.144 -7.526 1.00 92.94 89 ALA A C 1
ATOM 682 O O . ALA A 1 89 ? -2.119 -5.761 -6.444 1.00 92.94 89 ALA A O 1
ATOM 683 N N . THR A 1 90 ? -1.805 -6.452 -8.570 1.00 94.12 90 THR A N 1
ATOM 684 C CA . THR A 1 90 ? -0.348 -6.602 -8.499 1.00 94.12 90 THR A CA 1
ATOM 685 C C . THR A 1 90 ? 0.381 -5.824 -9.590 1.00 94.12 90 THR A C 1
ATOM 687 O O . THR A 1 90 ? -0.187 -5.481 -10.629 1.00 94.12 90 THR A O 1
ATOM 690 N N . LEU A 1 91 ? 1.675 -5.568 -9.372 1.00 90.88 91 LEU A N 1
ATOM 691 C CA . LEU A 1 91 ? 2.553 -5.028 -10.417 1.00 90.88 91 LEU A CA 1
ATOM 692 C C . LEU A 1 91 ? 2.694 -6.011 -11.591 1.00 90.88 91 LEU A C 1
ATOM 694 O O . LEU A 1 91 ? 2.708 -5.585 -12.744 1.00 90.88 91 LEU A O 1
ATOM 698 N N . ALA A 1 92 ? 2.719 -7.317 -11.313 1.00 90.75 92 ALA A N 1
ATOM 699 C CA . ALA A 1 92 ? 2.762 -8.350 -12.344 1.00 90.75 92 ALA A CA 1
ATOM 700 C C . ALA A 1 92 ? 1.521 -8.302 -13.257 1.00 90.75 92 ALA A C 1
ATOM 702 O O . ALA A 1 92 ? 1.637 -8.387 -14.478 1.00 90.75 92 ALA A O 1
ATOM 703 N N . GLU A 1 93 ? 0.328 -8.092 -12.691 1.00 89.19 93 GLU A N 1
ATOM 704 C CA . GLU A 1 93 ? -0.912 -7.924 -13.462 1.00 89.19 93 GLU A CA 1
ATOM 705 C C . GLU A 1 93 ? -0.955 -6.619 -14.268 1.00 89.19 93 GLU A C 1
ATOM 707 O O . GLU A 1 93 ? -1.636 -6.560 -15.290 1.00 89.19 93 GLU A O 1
ATOM 712 N N . LEU A 1 94 ? -0.209 -5.589 -13.855 1.00 85.94 94 LEU A N 1
ATOM 713 C CA . LEU A 1 94 ? 0.009 -4.381 -14.659 1.00 85.94 94 LEU A CA 1
ATOM 714 C C . LEU A 1 94 ? 0.991 -4.598 -15.826 1.00 85.94 94 LEU A C 1
ATOM 716 O O . LEU A 1 94 ? 1.180 -3.688 -16.634 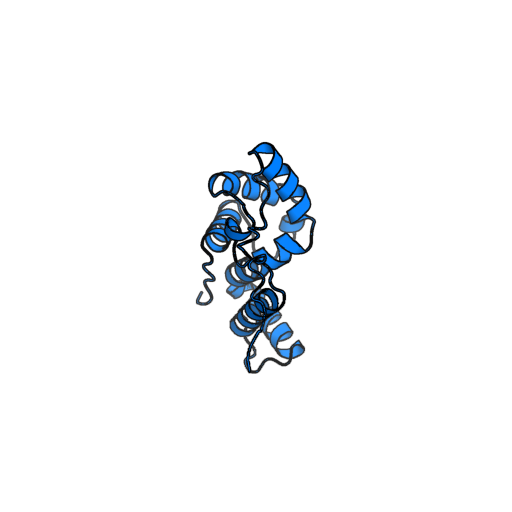1.00 85.94 94 LEU A O 1
ATOM 720 N N . GLY A 1 95 ? 1.611 -5.778 -15.931 1.00 85.94 95 GLY A N 1
ATOM 721 C CA . GLY A 1 95 ? 2.616 -6.086 -16.948 1.00 85.94 95 GLY A CA 1
ATOM 722 C C . GLY A 1 95 ? 4.020 -5.584 -16.605 1.00 85.94 95 GLY A C 1
ATOM 723 O O . GLY A 1 95 ? 4.848 -5.448 -17.504 1.00 85.94 95 GLY A O 1
ATOM 724 N N . ILE A 1 96 ? 4.288 -5.289 -15.330 1.00 84.69 96 ILE A N 1
ATOM 725 C CA . ILE A 1 96 ? 5.641 -4.996 -14.851 1.00 84.69 96 ILE A CA 1
ATOM 726 C C . ILE A 1 96 ? 6.387 -6.313 -14.676 1.00 84.69 96 ILE A C 1
ATOM 728 O O . ILE A 1 96 ? 5.876 -7.239 -14.053 1.00 84.69 96 ILE A O 1
ATOM 732 N N . GLU A 1 97 ? 7.601 -6.380 -15.210 1.00 89.12 97 GLU A N 1
ATOM 733 C CA . GLU A 1 97 ? 8.487 -7.530 -15.045 1.00 89.12 97 GLU A CA 1
ATOM 734 C C . GLU A 1 97 ? 9.264 -7.421 -13.727 1.00 89.12 97 GLU A C 1
ATOM 736 O O . GLU A 1 97 ? 9.626 -6.326 -13.291 1.00 89.12 97 GLU A O 1
ATOM 741 N N . GLU A 1 98 ? 9.594 -8.555 -13.109 1.00 90.00 98 GLU A N 1
ATOM 742 C CA . GLU A 1 98 ? 10.344 -8.575 -11.843 1.00 90.00 98 GLU A CA 1
ATOM 743 C C . GLU A 1 98 ? 11.716 -7.885 -11.966 1.00 90.00 98 GLU A C 1
ATOM 745 O O . GLU A 1 98 ? 12.179 -7.207 -11.050 1.00 90.00 98 GLU A O 1
ATOM 750 N N . SER A 1 99 ? 12.352 -7.981 -13.137 1.00 90.06 99 SER A N 1
ATOM 751 C CA . SER A 1 99 ? 13.632 -7.320 -13.409 1.00 90.06 99 SER A CA 1
ATOM 752 C C . SER A 1 99 ? 13.554 -5.791 -13.385 1.00 90.06 99 SER A C 1
ATOM 754 O O . SER A 1 99 ? 14.586 -5.145 -13.256 1.00 90.06 99 SER A O 1
ATOM 756 N N . ALA A 1 100 ? 12.360 -5.202 -13.519 1.00 87.19 100 ALA A N 1
ATOM 757 C CA . ALA A 1 100 ? 12.170 -3.754 -13.489 1.00 87.19 100 ALA A CA 1
ATOM 758 C C . ALA A 1 100 ? 12.034 -3.195 -12.062 1.00 87.19 100 ALA A C 1
ATOM 760 O O . ALA A 1 100 ? 12.062 -1.978 -11.879 1.00 87.19 100 ALA A O 1
ATOM 761 N N . LEU A 1 101 ? 11.904 -4.047 -11.033 1.00 88.56 101 LEU A N 1
ATOM 762 C CA . LEU A 1 101 ? 11.701 -3.584 -9.656 1.00 88.56 101 LEU A CA 1
ATOM 763 C C . LEU A 1 101 ? 12.884 -2.751 -9.134 1.00 88.56 101 LEU A C 1
ATOM 765 O O . LEU A 1 101 ? 12.670 -1.787 -8.404 1.00 88.56 101 LEU A O 1
ATOM 769 N N . SER A 1 102 ? 14.125 -3.060 -9.527 1.00 88.31 102 SER A N 1
ATOM 770 C CA . SER A 1 102 ? 15.300 -2.256 -9.147 1.00 88.31 102 SER A CA 1
ATOM 771 C C . SER A 1 102 ? 15.253 -0.841 -9.714 1.00 88.31 102 SER A C 1
ATOM 773 O O . SER A 1 102 ? 15.572 0.115 -9.008 1.00 88.31 102 SER A O 1
ATOM 775 N N . ASP A 1 103 ? 14.816 -0.705 -10.964 1.00 85.81 103 ASP A N 1
ATOM 776 C CA . ASP A 1 103 ? 14.730 0.586 -11.644 1.00 85.81 103 ASP A CA 1
ATOM 777 C C . ASP A 1 103 ? 13.605 1.430 -11.042 1.00 85.81 103 ASP A C 1
ATOM 779 O O . ASP A 1 103 ? 13.772 2.625 -10.807 1.00 85.81 103 ASP A O 1
ATOM 783 N N . ILE A 1 104 ? 12.485 0.786 -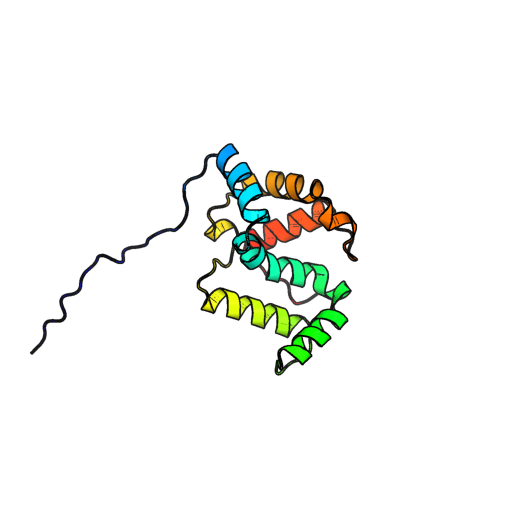10.701 1.00 83.56 104 ILE A N 1
ATOM 784 C CA . ILE A 1 104 ? 11.379 1.402 -9.964 1.00 83.56 104 ILE A CA 1
ATOM 785 C C . ILE A 1 104 ? 11.858 1.985 -8.631 1.00 83.56 104 ILE A C 1
ATOM 787 O O . ILE A 1 104 ? 11.566 3.139 -8.319 1.00 83.56 104 ILE A O 1
ATOM 791 N N . VAL A 1 105 ? 12.607 1.204 -7.850 1.00 86.19 105 VAL A N 1
ATOM 792 C CA . VAL A 1 105 ? 13.148 1.652 -6.560 1.00 86.19 105 VAL A CA 1
ATOM 793 C C . VAL A 1 105 ? 14.105 2.827 -6.747 1.00 86.19 105 VAL A C 1
ATOM 795 O O . VAL A 1 105 ? 14.025 3.802 -6.002 1.00 86.19 105 VAL A O 1
ATOM 798 N N . ALA A 1 106 ? 14.982 2.768 -7.752 1.00 84.88 106 ALA A N 1
ATOM 799 C CA . ALA A 1 106 ? 15.903 3.858 -8.055 1.00 84.88 106 ALA A CA 1
ATOM 800 C C . ALA A 1 106 ? 15.157 5.155 -8.405 1.00 84.88 106 ALA A C 1
ATOM 802 O O . ALA A 1 106 ? 15.517 6.218 -7.904 1.00 84.88 106 ALA A O 1
ATOM 803 N N . LEU A 1 107 ? 14.088 5.072 -9.205 1.00 80.00 107 LEU A N 1
ATOM 804 C CA . LEU A 1 107 ? 13.241 6.220 -9.533 1.00 80.00 107 LEU A CA 1
ATOM 805 C C . LEU A 1 107 ? 12.512 6.770 -8.302 1.00 80.00 107 LEU A C 1
ATOM 807 O O . LEU A 1 107 ? 12.494 7.981 -8.103 1.00 80.00 107 LEU A O 1
ATOM 811 N N . ALA A 1 108 ? 11.967 5.900 -7.450 1.00 79.31 108 ALA A N 1
ATOM 812 C CA . ALA A 1 108 ? 11.284 6.317 -6.228 1.00 79.31 108 ALA A CA 1
ATOM 813 C C . ALA A 1 108 ? 12.231 7.040 -5.252 1.00 79.31 108 ALA A C 1
ATOM 815 O O . ALA A 1 108 ? 11.850 8.030 -4.641 1.00 79.31 108 ALA A O 1
ATOM 816 N N . LEU A 1 109 ? 13.492 6.613 -5.145 1.00 79.38 109 LEU A N 1
ATOM 817 C CA . LEU A 1 109 ? 14.491 7.289 -4.307 1.00 79.38 109 LEU A CA 1
ATOM 818 C C . LEU A 1 109 ? 14.869 8.689 -4.808 1.00 79.38 109 LEU A C 1
ATOM 820 O O . LEU A 1 109 ? 15.277 9.534 -4.011 1.00 79.38 109 LEU A O 1
ATOM 824 N N . LEU A 1 110 ? 14.769 8.925 -6.118 1.00 75.69 110 LEU A N 1
ATOM 825 C CA . LEU A 1 110 ? 15.033 10.231 -6.726 1.00 75.69 110 LEU A CA 1
ATOM 826 C C . LEU A 1 110 ? 13.858 11.202 -6.565 1.00 75.69 110 LEU A C 1
ATOM 828 O O . LEU A 1 110 ? 14.049 12.411 -6.689 1.00 75.69 110 LEU A O 1
ATOM 832 N N . ASP A 1 111 ? 12.660 10.690 -6.291 1.00 70.06 111 ASP A N 1
ATOM 833 C CA . ASP A 1 111 ? 11.475 11.503 -6.069 1.00 70.06 111 ASP A CA 1
ATOM 834 C C . ASP A 1 111 ? 11.514 12.152 -4.675 1.00 70.06 111 ASP A C 1
ATOM 836 O O . ASP A 1 111 ? 11.542 11.488 -3.631 1.00 70.06 111 ASP A O 1
ATOM 840 N N . ALA A 1 112 ? 11.536 13.486 -4.680 1.00 56.19 112 ALA A N 1
ATOM 841 C CA . ALA A 1 112 ? 11.685 14.327 -3.501 1.00 56.19 112 ALA A CA 1
ATOM 842 C C . ALA A 1 112 ? 10.505 14.206 -2.520 1.00 56.19 112 ALA A C 1
ATOM 844 O O . ALA A 1 112 ? 10.683 14.481 -1.332 1.00 56.19 112 ALA A O 1
ATOM 845 N N . GLU A 1 113 ? 9.327 13.759 -2.972 1.00 60.12 113 GLU A N 1
ATOM 846 C CA . GLU A 1 113 ? 8.123 13.652 -2.134 1.00 60.12 113 GLU A CA 1
ATOM 847 C C . GLU A 1 113 ? 8.289 12.666 -0.963 1.00 60.12 113 GLU A C 1
ATOM 849 O O . GLU A 1 113 ? 7.654 12.796 0.090 1.00 60.12 113 GLU A O 1
ATOM 854 N N . HIS A 1 114 ? 9.213 11.713 -1.082 1.00 57.75 114 HIS A N 1
ATOM 855 C CA . HIS A 1 114 ? 9.491 10.737 -0.032 1.00 57.75 114 HIS A CA 1
ATOM 856 C C . HIS A 1 114 ? 10.300 11.305 1.141 1.00 57.75 114 HIS A C 1
ATOM 858 O O . HIS A 1 114 ? 10.257 10.741 2.236 1.00 57.75 114 HIS A O 1
ATOM 864 N N . GLN A 1 115 ? 10.999 12.431 0.953 1.00 57.81 115 GLN A N 1
ATOM 865 C CA . GLN A 1 115 ? 11.879 13.021 1.972 1.00 57.81 115 GLN A CA 1
ATOM 866 C C . GLN A 1 115 ? 11.104 13.637 3.147 1.00 57.81 115 GLN A C 1
ATOM 868 O O . GLN A 1 115 ? 11.644 13.765 4.243 1.00 57.81 115 GLN A O 1
ATOM 873 N N . THR A 1 116 ? 9.827 13.981 2.953 1.00 54.97 116 THR A N 1
ATOM 874 C CA . THR A 1 116 ? 8.952 14.532 4.003 1.00 54.97 116 THR A CA 1
ATOM 875 C C . THR A 1 116 ? 8.099 13.475 4.710 1.00 54.97 116 THR A C 1
ATOM 877 O O . THR A 1 116 ? 7.245 13.805 5.534 1.00 54.97 116 THR A O 1
ATOM 880 N N . ASN A 1 117 ? 8.277 12.194 4.378 1.00 57.94 117 ASN A N 1
ATOM 881 C CA . ASN A 1 117 ? 7.440 11.121 4.895 1.00 57.94 117 ASN A CA 1
ATOM 882 C C . ASN A 1 117 ? 7.849 10.748 6.342 1.00 57.94 117 ASN A C 1
ATOM 884 O O . ASN A 1 117 ? 9.028 10.524 6.599 1.00 57.94 117 ASN A O 1
ATOM 888 N N . PRO A 1 118 ? 6.901 10.615 7.294 1.00 58.28 118 PRO A N 1
ATOM 889 C CA . PRO A 1 118 ? 7.200 10.340 8.710 1.00 58.28 118 PRO A CA 1
ATOM 890 C C . PRO A 1 118 ? 7.892 8.992 8.969 1.00 58.28 118 PRO A C 1
ATOM 892 O O . PRO A 1 118 ? 8.431 8.774 10.049 1.00 58.28 118 PRO A O 1
ATOM 895 N N . VAL A 1 119 ? 7.883 8.092 7.983 1.00 66.81 119 VAL A N 1
ATOM 896 C CA . VAL A 1 119 ? 8.652 6.845 7.990 1.00 66.81 119 VAL A CA 1
ATOM 897 C C . VAL A 1 119 ? 9.789 7.009 6.991 1.00 66.81 119 VAL A C 1
ATOM 899 O O . VAL A 1 119 ? 9.516 7.194 5.801 1.00 66.81 119 VAL A O 1
ATOM 902 N N . SER A 1 120 ? 11.035 6.938 7.470 1.00 68.38 120 SER A N 1
ATOM 903 C CA . SER A 1 120 ? 12.214 6.950 6.600 1.00 68.38 120 SER A CA 1
ATOM 904 C C . SER A 1 120 ? 12.086 5.820 5.587 1.00 68.38 120 SER A C 1
ATOM 906 O O . SER A 1 120 ? 11.932 4.658 5.966 1.00 68.38 120 SER A O 1
ATOM 908 N N . MET A 1 121 ? 12.082 6.173 4.308 1.00 76.25 121 MET A N 1
ATOM 909 C CA . MET A 1 121 ? 11.901 5.220 3.225 1.00 76.25 121 MET A CA 1
ATOM 910 C C . MET A 1 121 ? 13.220 5.126 2.476 1.00 76.25 121 MET A C 1
ATOM 912 O O . MET A 1 121 ? 13.598 6.027 1.732 1.00 76.25 121 MET A O 1
ATOM 916 N N . ASP A 1 122 ? 13.954 4.058 2.760 1.00 85.38 122 ASP A N 1
ATOM 917 C CA . ASP A 1 122 ? 15.209 3.739 2.100 1.00 85.38 122 ASP A CA 1
ATOM 918 C C . ASP A 1 122 ? 14.983 2.756 0.941 1.00 85.38 122 ASP A C 1
ATOM 920 O O . ASP A 1 122 ? 13.870 2.281 0.686 1.00 85.38 122 ASP A O 1
ATOM 924 N N . ALA A 1 123 ? 16.061 2.443 0.221 1.00 86.56 123 ALA A N 1
ATOM 925 C CA . ALA A 1 123 ? 16.017 1.520 -0.908 1.00 86.56 123 ALA A CA 1
ATOM 926 C C . ALA A 1 123 ? 15.435 0.149 -0.521 1.00 86.56 123 ALA A C 1
ATOM 928 O O . ALA A 1 123 ? 14.720 -0.464 -1.313 1.00 86.56 123 ALA A O 1
ATOM 929 N N . ALA A 1 124 ? 15.718 -0.323 0.697 1.00 89.75 124 ALA A N 1
ATOM 930 C CA . ALA A 1 124 ? 15.243 -1.610 1.185 1.00 89.75 124 ALA A CA 1
ATOM 931 C C . ALA A 1 124 ? 13.728 -1.592 1.429 1.00 89.75 124 ALA A C 1
ATOM 933 O O . ALA A 1 124 ? 13.031 -2.512 1.002 1.00 89.75 124 ALA A O 1
ATOM 934 N N . GLY A 1 125 ? 13.201 -0.528 2.040 1.00 88.88 125 GLY A N 1
ATOM 935 C CA . GLY A 1 125 ? 11.767 -0.338 2.240 1.00 88.88 125 GLY A CA 1
ATOM 936 C C . GLY A 1 125 ? 11.004 -0.271 0.918 1.00 88.88 125 GLY A C 1
ATOM 937 O O . GLY A 1 125 ? 10.015 -0.983 0.735 1.00 88.88 125 GLY A O 1
ATOM 938 N N . PHE A 1 126 ? 11.498 0.512 -0.046 1.00 89.00 126 PHE A N 1
ATOM 939 C CA . PHE A 1 126 ? 10.901 0.566 -1.383 1.00 89.00 126 PHE A CA 1
ATOM 940 C C . PHE A 1 126 ? 10.932 -0.786 -2.090 1.00 89.00 126 PHE A C 1
ATOM 942 O O . PHE A 1 126 ? 9.918 -1.204 -2.651 1.00 89.00 126 PHE A O 1
ATOM 949 N N . MET A 1 127 ? 12.068 -1.486 -2.038 1.00 92.12 127 MET A N 1
ATOM 950 C CA . MET A 1 127 ? 12.200 -2.812 -2.634 1.00 92.12 127 MET A CA 1
ATOM 951 C C . MET A 1 127 ?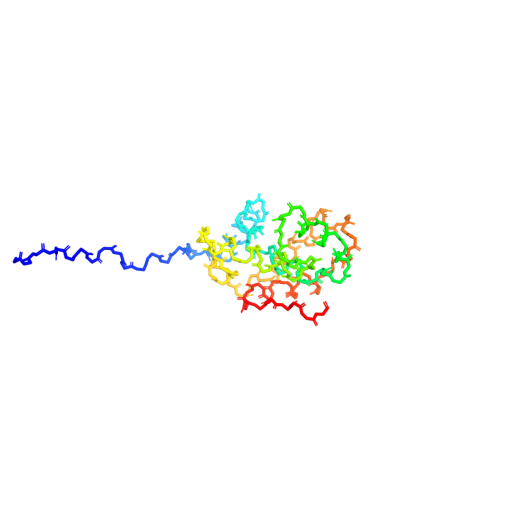 11.211 -3.795 -2.010 1.00 92.12 127 MET A C 1
ATOM 953 O O . MET A 1 127 ? 10.526 -4.519 -2.729 1.00 92.12 127 MET A O 1
ATOM 957 N N . GLN A 1 128 ? 11.062 -3.772 -0.686 1.00 92.88 128 GLN A N 1
ATOM 958 C CA . GLN A 1 128 ? 10.128 -4.643 0.016 1.00 92.88 128 GLN A CA 1
ATOM 959 C C . GLN A 1 128 ? 8.673 -4.381 -0.396 1.00 92.88 128 GLN A C 1
ATOM 961 O O . GLN A 1 128 ? 7.916 -5.334 -0.598 1.00 92.88 128 GLN A O 1
ATOM 966 N N . ILE A 1 129 ? 8.278 -3.111 -0.545 1.00 91.81 129 ILE A N 1
ATOM 967 C CA . ILE A 1 129 ? 6.950 -2.733 -1.051 1.00 91.81 129 ILE A CA 1
ATOM 968 C C . ILE A 1 129 ? 6.767 -3.241 -2.483 1.00 91.81 129 ILE A C 1
ATOM 970 O O . ILE A 1 129 ? 5.741 -3.849 -2.779 1.00 91.81 129 ILE A O 1
ATOM 974 N N . CYS A 1 130 ? 7.759 -3.041 -3.353 1.00 92.00 130 CYS A N 1
ATOM 975 C CA . CYS A 1 130 ? 7.709 -3.478 -4.748 1.00 92.00 130 CYS A CA 1
ATOM 976 C C . CYS A 1 130 ? 7.584 -5.002 -4.868 1.00 92.00 130 CYS A C 1
ATOM 978 O O . CYS A 1 130 ? 6.742 -5.487 -5.618 1.00 92.00 130 CYS A O 1
ATOM 980 N N . GLN A 1 131 ? 8.351 -5.763 -4.087 1.00 94.81 131 GLN A N 1
ATOM 981 C CA . GLN A 1 131 ? 8.278 -7.226 -4.050 1.00 94.81 131 GLN A CA 1
ATOM 982 C C . GLN A 1 131 ? 6.921 -7.718 -3.542 1.00 94.81 131 GLN A C 1
ATOM 984 O O . GLN A 1 131 ? 6.315 -8.601 -4.146 1.00 94.81 131 GLN A O 1
ATOM 989 N N . ASN A 1 132 ? 6.402 -7.112 -2.472 1.00 95.25 132 ASN A N 1
ATOM 990 C CA . ASN A 1 132 ? 5.071 -7.426 -1.956 1.00 95.25 132 ASN A CA 1
ATOM 991 C C . ASN A 1 132 ? 3.979 -7.120 -2.991 1.00 95.25 132 ASN A C 1
ATOM 993 O O . ASN A 1 132 ? 3.079 -7.933 -3.192 1.00 95.25 132 ASN A O 1
ATOM 997 N N . ALA A 1 133 ? 4.079 -5.978 -3.675 1.00 94.00 133 ALA A N 1
ATOM 998 C CA . ALA A 1 133 ? 3.138 -5.564 -4.708 1.00 94.00 133 ALA A CA 1
ATOM 999 C C . ALA A 1 133 ? 3.233 -6.418 -5.979 1.00 94.00 133 ALA A C 1
ATOM 1001 O O . ALA A 1 133 ? 2.226 -6.635 -6.651 1.00 94.00 133 ALA A O 1
ATOM 1002 N N . PHE A 1 134 ? 4.419 -6.925 -6.307 1.00 94.62 134 PHE A N 1
ATOM 1003 C CA . PHE A 1 134 ? 4.621 -7.878 -7.392 1.00 94.62 134 PHE A CA 1
ATOM 1004 C C . PHE A 1 134 ? 4.011 -9.245 -7.053 1.00 94.62 134 PHE A C 1
ATOM 1006 O O . PHE A 1 134 ? 3.274 -9.802 -7.860 1.00 94.62 134 PHE A O 1
ATOM 1013 N N . ALA A 1 135 ? 4.241 -9.741 -5.833 1.00 94.69 135 ALA A N 1
ATOM 1014 C CA . ALA A 1 135 ? 3.751 -11.036 -5.358 1.00 94.69 135 ALA A CA 1
ATOM 1015 C C . ALA A 1 135 ? 2.284 -11.033 -4.882 1.00 94.69 135 ALA A C 1
ATOM 1017 O O . ALA A 1 135 ? 1.739 -12.089 -4.571 1.00 94.69 135 ALA A O 1
ATOM 1018 N N . GLY A 1 136 ? 1.646 -9.866 -4.755 1.00 94.25 136 GLY A N 1
ATOM 1019 C CA . GLY A 1 136 ? 0.288 -9.751 -4.217 1.00 94.25 136 GLY A CA 1
ATOM 1020 C C . GLY A 1 136 ? 0.174 -10.000 -2.711 1.00 94.25 136 GLY A C 1
ATOM 1021 O O . GLY A 1 136 ? -0.883 -10.393 -2.226 1.00 94.25 136 GLY A O 1
ATOM 1022 N N . THR A 1 137 ? 1.255 -9.800 -1.955 1.00 94.56 137 THR A N 1
ATOM 1023 C CA . THR A 1 137 ? 1.311 -10.114 -0.520 1.00 94.56 137 THR A CA 1
ATOM 1024 C C . THR A 1 137 ? 1.118 -8.860 0.329 1.00 94.56 137 THR A C 1
ATOM 1026 O O . THR A 1 137 ? 2.028 -8.047 0.475 1.00 94.56 137 THR A O 1
ATOM 1029 N N . ILE A 1 138 ? -0.061 -8.712 0.935 1.00 90.94 138 ILE A N 1
ATOM 1030 C CA . ILE A 1 138 ? -0.345 -7.657 1.917 1.00 90.94 138 ILE A CA 1
ATOM 1031 C C . ILE A 1 138 ? -0.069 -8.224 3.312 1.00 90.94 138 ILE A C 1
ATOM 1033 O O . ILE A 1 138 ? -0.790 -9.100 3.780 1.00 90.94 138 ILE A O 1
ATOM 1037 N N . LYS A 1 139 ? 0.983 -7.740 3.979 1.00 78.81 139 LYS A N 1
ATOM 1038 C CA . LYS A 1 139 ? 1.285 -8.113 5.368 1.00 78.81 139 LYS A CA 1
ATOM 1039 C C . LYS A 1 139 ? 0.549 -7.159 6.307 1.00 78.81 139 LYS A C 1
ATOM 1041 O O . LYS A 1 139 ? 1.016 -6.050 6.530 1.00 78.81 139 LYS A O 1
ATOM 1046 N N . SER A 1 140 ? -0.609 -7.569 6.810 1.00 58.41 140 SER A N 1
ATOM 1047 C CA . SER A 1 140 ? -1.411 -6.777 7.753 1.00 58.41 140 SER A CA 1
ATOM 1048 C C . SER A 1 140 ? -0.970 -6.916 9.212 1.00 58.41 140 SER A C 1
ATOM 1050 O O . SER A 1 140 ? -1.407 -6.120 10.037 1.00 58.41 140 SER A O 1
ATOM 1052 N N . ASP A 1 141 ? -0.116 -7.890 9.533 1.00 52.66 141 ASP A N 1
ATOM 1053 C CA . ASP A 1 141 ? 0.031 -8.410 10.902 1.00 52.66 141 ASP A CA 1
ATOM 1054 C C . ASP A 1 141 ? 1.335 -7.980 11.607 1.00 52.66 141 ASP A C 1
ATOM 1056 O O . ASP A 1 141 ? 1.855 -8.719 12.444 1.00 52.66 141 ASP A O 1
ATOM 1060 N N . GLN A 1 142 ? 1.891 -6.810 11.266 1.00 40.78 142 GLN A N 1
ATOM 1061 C CA . GLN A 1 142 ? 3.038 -6.218 11.975 1.00 40.78 142 GLN A CA 1
ATOM 1062 C C . GLN A 1 142 ? 2.750 -4.803 12.463 1.00 40.78 142 GLN A C 1
ATOM 1064 O O . GLN A 1 142 ? 2.125 -4.028 11.702 1.00 40.78 142 GLN A O 1
#

Foldseek 3Di:
DDDPDDDPPPDDPLPEDLADLVRLLVVLVVVVVDVQVCLQLVLLVCLLCQVVCFVVQLVVCVVVVPPDSTSLSSSVVSQVVCVVVVRDNAPVSRVDDPVCQLVSLVVVVVDPVQVPDPDNCDSVNSSSSNVCRHVSNRNNDD

Secondary structure (DSSP, 8-state):
----------S---------HHHHHHHHHHHHTSHHHHHHHHHHHHHHHHHHHHHHHHHHHHHTT-SS-SHHHHHHHHHHHHHHTT--SSTTTTT--GGGHHHHHHHHHH-GGGGG-SS---HHHHHHHHHHHHHT------

Sequence (142 aa):
MRRVMTDPLFGSVRYGPKLNPGGQAVFLQSAYHTGLANAVLLPYVLAFKRAAIEEKLTTIASLLNLPEKDGAAVILWITELRSKLAIPATLAELGIEESALSDIVALALLDAEHQTNPVSMDAAGFMQICQNAFAGTIKSDQ